Protein AF-A0A931F6E1-F1 (afdb_monomer_lite)

Secondary structure (DSSP, 8-state):
---GGG-TTSEEEEEEEEEEEEEEEETTEEEEEE-SEEEEEEEE-TTS-EEEEEEEEEPPTTSSS----EEEE--TTT--EEEEEETTEEEEEEEEEEEEEEPSSS-EEEEEEEEEEETTTTT-TT---SS--EEEEEEEEEEEEGGG-TT-------

Sequence (158 aa):
MASSYTDPGAWRIAMDATEATLSMSTPGGRLTQELPRVSGSFFLRPSGALAGFALRLLLPPHWDGPQVPSWEAADLDVDEQAWLRLGRHEVCRPVFVLCTRVPGEHSYTKIVLETSFSSWSLRLPGAAWHRPRPVTLRLFSEIRSVEDAPGSIHDRPR

Organism: NCBI:txid1187855

Radius of gyration: 18.6 Å; chains: 1; bounding box: 57×47×45 Å

pLDDT: mean 80.1, std 16.12, range [32.03, 97.12]

Foldseek 3Di:
DDDPVPPPQFKDWPQVFKWKWKWWQDPVGIDIDIFPDKDWDFDADSVQHTQKTWIWTAHDPVFPDRWIWIWIDGRCVVDQWIWIATDPFIDIWGKDWDWDWDDDPFIKIKIKIKTKDWCVRHVTGPPPDPDTIIMMMMMIIIMGTPVPDPDPPPDDDD

Structure (mmCIF, N/CA/C/O backbone):
data_AF-A0A931F6E1-F1
#
_entry.id   AF-A0A931F6E1-F1
#
loop_
_atom_site.group_PDB
_atom_site.id
_atom_site.type_symbol
_atom_site.label_atom_id
_atom_site.label_alt_id
_atom_site.label_comp_id
_atom_site.label_asym_id
_atom_site.label_entity_id
_atom_site.label_seq_id
_atom_site.pdbx_PDB_ins_code
_atom_site.Cartn_x
_atom_site.Cartn_y
_atom_site.Cartn_z
_atom_site.occupancy
_atom_site.B_iso_or_equiv
_atom_site.auth_seq_id
_atom_site.auth_comp_id
_atom_site.auth_asym_id
_atom_site.auth_atom_id
_atom_site.pdbx_PDB_model_num
ATOM 1 N N . MET A 1 1 ? -25.257 3.431 23.222 1.00 38.38 1 MET A N 1
ATOM 2 C CA . MET A 1 1 ? -24.084 4.183 22.729 1.00 38.38 1 MET A CA 1
ATOM 3 C C . MET A 1 1 ? -23.725 3.607 21.371 1.00 38.38 1 MET A C 1
ATOM 5 O O . MET A 1 1 ? -23.095 2.561 21.312 1.00 38.38 1 MET A O 1
ATOM 9 N N . ALA A 1 2 ? -24.280 4.179 20.302 1.00 32.03 2 ALA A N 1
ATOM 10 C CA . ALA A 1 2 ? -24.074 3.686 18.944 1.00 32.03 2 ALA A CA 1
ATOM 11 C C . ALA A 1 2 ? -22.717 4.179 18.429 1.00 32.03 2 ALA A C 1
ATOM 13 O O . ALA A 1 2 ? -22.369 5.344 18.591 1.00 32.03 2 ALA A O 1
ATOM 14 N N . SER A 1 3 ? -21.952 3.241 17.889 1.00 43.53 3 SER A N 1
ATOM 15 C CA . SER A 1 3 ? -20.571 3.377 17.445 1.00 43.53 3 SER A CA 1
ATOM 16 C C . SER A 1 3 ? -20.420 4.461 16.368 1.00 43.53 3 SER A C 1
ATOM 18 O O . SER A 1 3 ? -20.978 4.343 15.279 1.00 43.53 3 SER A O 1
ATOM 20 N N . SER A 1 4 ? -19.627 5.499 16.639 1.00 52.22 4 SER A N 1
ATOM 21 C CA . SER A 1 4 ? -19.230 6.534 15.667 1.00 52.22 4 SER A CA 1
ATOM 22 C C . SER A 1 4 ? -18.396 5.996 14.489 1.00 52.22 4 SER A C 1
ATOM 24 O O . SER A 1 4 ? -18.082 6.733 13.562 1.00 52.22 4 SER A O 1
ATOM 26 N N . TYR A 1 5 ? -18.071 4.698 14.476 1.00 49.22 5 TYR A N 1
ATOM 27 C CA . TYR A 1 5 ? -17.380 4.029 13.370 1.00 49.22 5 TYR A CA 1
ATOM 28 C C . TYR A 1 5 ? -18.300 3.656 12.194 1.00 49.22 5 TYR A C 1
ATOM 30 O O . TYR A 1 5 ? -17.810 3.196 11.167 1.00 49.22 5 TYR A O 1
ATOM 38 N N . THR A 1 6 ? -19.621 3.823 12.334 1.00 49.97 6 THR A N 1
ATOM 39 C CA . THR A 1 6 ? -20.599 3.464 11.287 1.00 49.97 6 THR A CA 1
ATOM 40 C C . THR A 1 6 ? -20.995 4.610 10.364 1.00 49.97 6 THR A C 1
ATOM 42 O O . THR A 1 6 ? -21.721 4.350 9.411 1.00 49.97 6 THR A O 1
ATOM 45 N N . ASP A 1 7 ? -20.546 5.843 10.616 1.00 55.97 7 ASP A N 1
ATOM 46 C CA . ASP A 1 7 ? -20.747 6.951 9.681 1.00 55.97 7 ASP A CA 1
ATOM 47 C C . ASP A 1 7 ? -19.570 7.014 8.688 1.00 55.97 7 ASP A C 1
ATOM 49 O O . ASP A 1 7 ? -18.469 7.426 9.068 1.00 55.97 7 ASP A O 1
ATOM 53 N N . PRO A 1 8 ? -19.762 6.633 7.408 1.00 56.28 8 PRO A N 1
ATOM 54 C CA . PRO A 1 8 ? -18.719 6.734 6.388 1.00 56.28 8 PRO A CA 1
ATOM 55 C C . PRO A 1 8 ? -18.305 8.188 6.116 1.00 56.28 8 PRO A C 1
ATOM 57 O O . PRO A 1 8 ? -17.245 8.419 5.538 1.00 56.28 8 PRO A O 1
ATOM 60 N N . GLY A 1 9 ? -19.133 9.164 6.509 1.00 56.28 9 GLY A N 1
ATOM 61 C CA . GLY A 1 9 ? -18.853 10.594 6.417 1.00 56.28 9 GLY A CA 1
ATOM 62 C C . GLY A 1 9 ? -17.978 11.137 7.547 1.00 56.28 9 GLY A C 1
ATOM 63 O O . GLY A 1 9 ? -17.468 12.246 7.410 1.00 56.28 9 GLY A O 1
ATOM 64 N N . ALA A 1 10 ? -17.757 10.376 8.624 1.00 61.19 10 ALA A N 1
ATOM 65 C CA . ALA A 1 10 ? -16.977 10.822 9.779 1.00 61.19 10 ALA A CA 1
ATOM 66 C C . ALA A 1 10 ? -15.458 10.705 9.582 1.00 61.19 10 ALA A C 1
ATOM 68 O O . ALA A 1 10 ? -14.699 11.244 10.382 1.00 61.19 10 ALA A O 1
ATOM 69 N N . TRP A 1 11 ? -14.995 10.038 8.521 1.00 65.00 11 TRP A N 1
ATOM 70 C CA . TRP A 1 11 ? -13.574 9.786 8.281 1.00 65.00 11 TRP A CA 1
ATOM 71 C C . TRP A 1 11 ? -13.195 10.120 6.847 1.00 65.00 11 TRP A C 1
ATOM 73 O O . TRP A 1 11 ? -13.866 9.716 5.897 1.00 65.00 11 TRP A O 1
ATOM 83 N N . ARG A 1 12 ? -12.091 10.847 6.671 1.00 72.81 12 ARG A N 1
ATOM 84 C CA . ARG A 1 12 ? -11.568 11.173 5.340 1.00 72.81 12 ARG A CA 1
ATOM 85 C C . ARG A 1 12 ? -10.099 10.813 5.253 1.00 72.81 12 ARG A C 1
ATOM 87 O O . ARG A 1 12 ? -9.324 11.068 6.172 1.00 72.81 12 ARG A O 1
ATOM 94 N N . ILE A 1 13 ? -9.733 10.235 4.113 1.00 77.19 13 ILE A N 1
ATOM 95 C CA . ILE A 1 13 ? -8.337 10.073 3.728 1.00 77.19 13 ILE A CA 1
ATOM 96 C C . ILE A 1 13 ? -7.784 11.476 3.478 1.00 77.19 13 ILE A C 1
ATOM 98 O O . ILE A 1 13 ? -8.292 12.205 2.620 1.00 77.19 13 ILE A O 1
ATOM 102 N N . ALA A 1 14 ? -6.768 11.857 4.243 1.00 79.00 14 ALA A N 1
ATOM 103 C CA . ALA A 1 14 ? -6.024 13.086 4.040 1.00 79.00 14 ALA A CA 1
ATOM 104 C C . ALA A 1 14 ? -5.156 12.903 2.789 1.00 79.00 14 ALA A C 1
ATOM 106 O O . ALA A 1 14 ? -4.061 12.340 2.831 1.00 79.00 14 ALA A O 1
ATOM 107 N N . MET A 1 15 ? -5.701 13.296 1.636 1.00 75.75 15 MET A N 1
ATOM 108 C CA . MET A 1 15 ? -5.023 13.151 0.344 1.00 75.75 15 MET A CA 1
ATOM 109 C C . MET A 1 15 ? -3.740 13.990 0.268 1.00 75.75 15 MET A C 1
ATOM 111 O O . MET A 1 15 ? -2.821 13.617 -0.449 1.00 75.75 15 MET A O 1
ATOM 115 N N . ASP A 1 16 ? -3.676 15.086 1.025 1.00 76.25 16 ASP A N 1
ATOM 116 C CA . ASP A 1 16 ? -2.494 15.925 1.256 1.00 76.25 16 ASP A CA 1
ATOM 117 C C . ASP A 1 16 ? -1.409 15.226 2.092 1.00 76.25 16 ASP A C 1
ATOM 119 O O . ASP A 1 16 ? -0.239 15.578 1.993 1.00 76.25 16 ASP A O 1
ATOM 123 N N . ALA A 1 17 ? -1.788 14.215 2.875 1.00 80.38 17 ALA A N 1
ATOM 124 C CA . ALA A 1 17 ? -0.897 13.371 3.668 1.00 80.38 17 ALA A CA 1
ATOM 125 C C . ALA A 1 17 ? -0.883 11.917 3.161 1.00 80.38 17 ALA A C 1
ATOM 127 O O . ALA A 1 17 ? -0.717 10.968 3.930 1.00 80.38 17 ALA A O 1
ATOM 128 N N . THR A 1 18 ? -1.099 11.728 1.857 1.00 85.44 18 THR A N 1
ATOM 129 C CA . THR A 1 18 ? 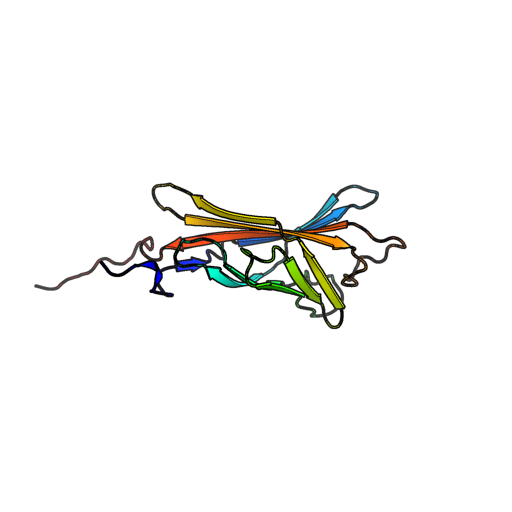-1.007 10.424 1.199 1.00 85.44 18 THR A CA 1
ATOM 130 C C . THR A 1 18 ? 0.107 10.447 0.163 1.00 85.44 18 THR A C 1
ATOM 132 O O . THR A 1 18 ? 0.058 11.209 -0.798 1.00 85.44 18 THR A O 1
ATOM 135 N N . GLU A 1 19 ? 1.091 9.571 0.336 1.00 91.06 19 G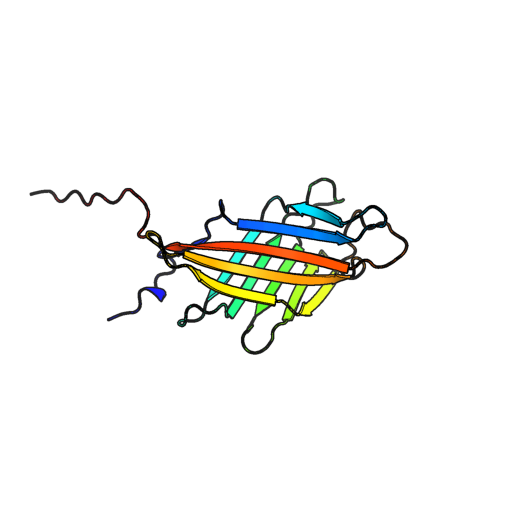LU A N 1
ATOM 136 C CA . GLU A 1 19 ? 2.265 9.466 -0.527 1.00 91.06 19 GLU A CA 1
ATOM 137 C C . GLU A 1 19 ? 2.452 8.007 -0.936 1.00 91.06 19 GLU A C 1
ATOM 139 O O . GLU A 1 19 ? 2.437 7.109 -0.092 1.00 91.06 19 GLU A O 1
ATOM 144 N N . ALA A 1 20 ? 2.650 7.753 -2.228 1.00 92.19 20 ALA A N 1
ATOM 145 C CA . ALA A 1 20 ? 3.070 6.442 -2.698 1.00 92.19 20 ALA A CA 1
ATOM 146 C C . ALA A 1 20 ? 4.386 6.543 -3.450 1.00 92.19 20 ALA A C 1
ATOM 148 O O . ALA A 1 20 ? 4.591 7.451 -4.250 1.00 92.19 20 ALA A O 1
ATOM 149 N N . THR A 1 21 ? 5.266 5.579 -3.213 1.00 92.69 21 THR A N 1
ATOM 150 C CA . THR A 1 21 ? 6.590 5.526 -3.819 1.00 92.69 21 THR A CA 1
ATOM 151 C C . THR A 1 21 ? 6.864 4.157 -4.411 1.00 92.69 21 THR A C 1
ATOM 153 O O . THR A 1 21 ? 6.457 3.119 -3.884 1.00 92.69 21 THR A O 1
ATOM 156 N N . LEU A 1 22 ? 7.603 4.158 -5.513 1.00 90.38 22 LEU A N 1
ATOM 157 C CA . LEU A 1 22 ? 8.156 2.976 -6.143 1.00 90.38 22 LEU A CA 1
ATOM 158 C C . LEU A 1 22 ? 9.678 3.077 -6.094 1.00 90.38 22 LEU A C 1
ATOM 160 O O . LEU A 1 22 ? 10.282 4.010 -6.619 1.00 90.38 22 LEU A O 1
ATOM 164 N N . SER A 1 23 ? 10.304 2.120 -5.421 1.00 90.56 23 SER A N 1
ATOM 165 C CA . SER A 1 23 ? 11.752 2.045 -5.253 1.00 90.56 23 SER A CA 1
ATOM 166 C C . SER A 1 23 ? 12.322 0.842 -5.989 1.00 90.56 23 SER A C 1
ATOM 168 O O . SER A 1 23 ? 11.780 -0.252 -5.885 1.00 90.56 23 SER A O 1
ATOM 170 N N . MET A 1 24 ? 13.448 1.007 -6.676 1.00 88.31 24 MET A N 1
ATOM 171 C CA . MET A 1 24 ? 14.156 -0.074 -7.361 1.00 88.31 24 MET A CA 1
ATOM 172 C C . MET A 1 24 ? 15.666 0.050 -7.151 1.00 88.31 24 MET A C 1
ATOM 174 O O . MET A 1 24 ? 16.247 1.130 -7.280 1.00 88.31 24 MET A O 1
ATOM 178 N N . SER A 1 25 ? 16.328 -1.072 -6.874 1.00 81.50 25 SER A N 1
ATOM 179 C CA . SER A 1 25 ? 17.792 -1.120 -6.789 1.00 81.50 25 SER A CA 1
ATOM 180 C C . SER A 1 25 ? 18.417 -1.135 -8.187 1.00 81.50 25 SER A C 1
ATOM 182 O O . SER A 1 25 ? 18.152 -2.033 -8.991 1.00 81.50 25 SER A O 1
ATOM 184 N N . THR A 1 26 ? 19.289 -0.170 -8.463 1.00 75.69 26 THR A N 1
ATOM 185 C CA . THR A 1 26 ? 20.044 -0.029 -9.717 1.00 75.69 26 THR A CA 1
ATOM 186 C C . THR A 1 26 ? 21.551 -0.182 -9.456 1.00 75.69 26 THR A C 1
ATOM 188 O O . THR A 1 26 ? 21.989 -0.038 -8.314 1.00 75.69 26 THR A O 1
ATOM 191 N N . PRO A 1 27 ? 22.382 -0.462 -10.481 1.00 73.81 27 PRO A N 1
ATOM 192 C CA . PRO A 1 27 ? 23.840 -0.505 -10.319 1.00 73.81 27 PRO A CA 1
ATOM 193 C C . PRO A 1 27 ? 24.455 0.782 -9.743 1.00 73.81 27 PRO A C 1
ATOM 195 O O . PRO A 1 27 ? 25.510 0.713 -9.128 1.00 73.81 27 PRO A O 1
ATOM 198 N N . GLY A 1 28 ? 23.800 1.936 -9.929 1.00 74.00 28 GLY A N 1
ATOM 199 C CA . GLY A 1 28 ? 24.251 3.240 -9.431 1.00 74.00 28 GLY A CA 1
ATOM 200 C C . GLY A 1 28 ? 23.630 3.674 -8.099 1.00 74.00 28 GLY A C 1
ATOM 201 O O . GLY A 1 28 ? 23.847 4.807 -7.687 1.00 74.00 28 GLY A O 1
ATOM 202 N N . GLY A 1 29 ? 22.844 2.816 -7.438 1.00 80.75 29 GLY A N 1
ATOM 203 C CA . GLY A 1 29 ? 22.158 3.139 -6.184 1.00 80.75 29 GLY A CA 1
ATOM 204 C C . GLY A 1 29 ? 20.665 2.818 -6.217 1.00 80.75 29 GLY A C 1
ATOM 205 O O . GLY A 1 29 ? 20.186 2.067 -7.069 1.00 80.75 29 GLY A O 1
ATOM 206 N N . ARG A 1 30 ? 19.902 3.376 -5.277 1.00 84.69 30 ARG A N 1
ATOM 207 C CA . ARG A 1 30 ? 18.449 3.182 -5.201 1.00 84.69 30 ARG A CA 1
ATOM 208 C C . ARG A 1 30 ? 17.742 4.289 -5.976 1.00 84.69 30 ARG A C 1
ATOM 210 O O . ARG A 1 30 ? 17.878 5.458 -5.633 1.00 84.69 30 ARG A O 1
ATOM 217 N N . LEU A 1 31 ? 16.979 3.909 -6.995 1.00 84.75 31 LEU A N 1
ATOM 218 C CA . LEU A 1 31 ? 16.043 4.809 -7.656 1.00 84.75 31 LEU A CA 1
ATOM 219 C C . LEU A 1 31 ? 14.736 4.787 -6.864 1.00 84.75 31 LEU A C 1
ATOM 221 O O . LEU A 1 31 ? 14.154 3.717 -6.701 1.00 84.75 31 LEU A O 1
ATOM 225 N N . THR A 1 32 ? 14.279 5.943 -6.397 1.00 87.94 32 THR A N 1
ATOM 226 C CA . THR A 1 32 ? 12.968 6.106 -5.760 1.00 87.94 32 THR A CA 1
ATOM 227 C C . THR A 1 32 ? 12.165 7.104 -6.577 1.00 87.94 32 THR A C 1
ATOM 229 O O . THR A 1 32 ? 12.680 8.161 -6.932 1.00 87.94 32 THR A O 1
ATOM 232 N N . GLN A 1 33 ? 10.925 6.755 -6.898 1.00 86.06 33 GLN A N 1
ATOM 233 C CA . GLN A 1 33 ? 10.000 7.608 -7.631 1.00 86.06 33 GLN A CA 1
ATOM 234 C C . GLN A 1 33 ? 8.705 7.751 -6.843 1.00 86.06 33 GLN A C 1
ATOM 236 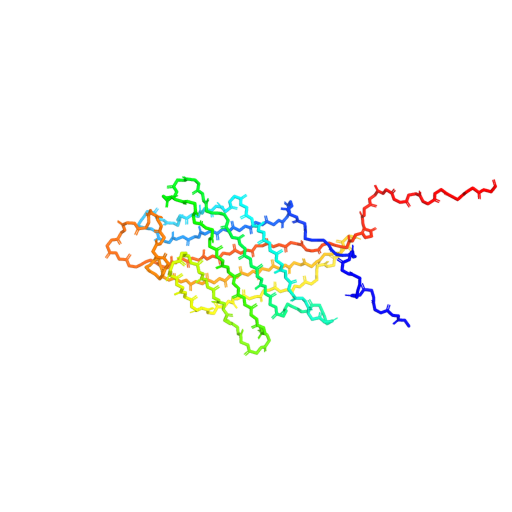O O . GLN A 1 33 ? 8.121 6.751 -6.431 1.00 86.06 33 GLN A O 1
ATOM 241 N N . GLU A 1 34 ? 8.252 8.984 -6.658 1.00 89.56 34 GLU A N 1
ATOM 242 C CA . GLU A 1 34 ? 6.917 9.270 -6.143 1.00 89.56 34 GLU A CA 1
ATOM 243 C C . GLU A 1 34 ? 5.870 9.026 -7.233 1.00 89.56 34 GLU A C 1
ATOM 245 O O . GLU A 1 34 ? 6.079 9.318 -8.416 1.00 89.56 34 GLU A O 1
ATOM 250 N N . LEU A 1 35 ? 4.735 8.463 -6.833 1.00 87.19 35 LEU A N 1
ATOM 251 C CA . LEU A 1 35 ? 3.603 8.215 -7.706 1.00 87.19 35 LEU A CA 1
ATOM 252 C C . LEU A 1 35 ? 2.678 9.437 -7.664 1.00 87.19 35 LEU A C 1
ATOM 254 O O . LEU A 1 35 ? 2.133 9.742 -6.603 1.00 87.19 35 LEU A O 1
ATOM 258 N N . PRO A 1 36 ? 2.460 10.131 -8.797 1.00 83.06 36 PRO A N 1
ATOM 259 C CA . PRO A 1 36 ? 1.797 11.437 -8.816 1.00 83.06 36 PRO A CA 1
ATOM 260 C C . PRO A 1 36 ? 0.365 11.449 -8.276 1.00 83.06 36 PRO A C 1
ATOM 262 O O . PRO A 1 36 ? -0.146 12.508 -7.915 1.00 83.06 36 PRO A O 1
ATOM 265 N N . ARG A 1 37 ? -0.323 10.301 -8.255 1.00 84.25 37 ARG A N 1
ATOM 266 C CA . ARG A 1 37 ? -1.661 10.203 -7.671 1.00 84.25 37 ARG A CA 1
ATOM 267 C C . ARG A 1 37 ? -1.973 8.791 -7.206 1.00 84.25 37 ARG A C 1
ATOM 269 O O . ARG A 1 37 ? -1.742 7.822 -7.927 1.00 84.25 37 ARG A O 1
ATOM 276 N N . VAL A 1 38 ? -2.615 8.712 -6.047 1.00 87.25 38 VAL A N 1
ATOM 277 C CA . VAL A 1 38 ? -3.278 7.511 -5.537 1.00 87.25 38 VAL A CA 1
ATOM 278 C C . VAL A 1 38 ? -4.772 7.796 -5.447 1.00 87.25 38 VAL A C 1
ATOM 280 O O . VAL A 1 38 ? -5.193 8.906 -5.125 1.00 87.25 38 VAL A O 1
ATOM 283 N N . SER A 1 39 ? -5.592 6.808 -5.773 1.00 87.94 39 SER A N 1
ATOM 284 C CA . SER A 1 39 ? -7.042 6.870 -5.576 1.00 87.94 39 SER A CA 1
ATOM 285 C C . SER A 1 39 ? -7.563 5.491 -5.215 1.00 87.94 39 SER A C 1
ATOM 287 O O . SER A 1 39 ? -6.959 4.496 -5.604 1.00 87.94 39 SER A O 1
ATOM 289 N N . GLY A 1 40 ? -8.669 5.415 -4.485 1.00 89.44 40 GLY A N 1
ATOM 290 C CA . GLY A 1 40 ? -9.237 4.136 -4.082 1.00 89.44 40 GLY A CA 1
ATOM 291 C C . GLY A 1 40 ? -9.810 4.182 -2.680 1.00 89.44 40 GLY A C 1
ATOM 292 O O . GLY A 1 40 ? -10.303 5.222 -2.238 1.00 89.44 40 GLY A O 1
ATOM 293 N N . SER A 1 41 ? -9.779 3.042 -1.999 1.00 89.69 41 SER A N 1
ATOM 294 C CA . SER A 1 41 ? -10.411 2.882 -0.693 1.00 89.69 41 SER A CA 1
ATOM 295 C C . SER A 1 41 ? -9.628 1.933 0.207 1.00 89.69 41 SER A C 1
ATOM 297 O O . SER A 1 41 ? -9.007 0.976 -0.260 1.00 89.69 41 SER A O 1
ATOM 299 N N . PHE A 1 42 ? -9.714 2.197 1.508 1.00 90.94 42 PHE A N 1
ATOM 300 C CA . PHE A 1 42 ? -9.310 1.285 2.571 1.00 90.94 42 PHE A CA 1
ATOM 301 C C . PHE A 1 42 ? -10.563 0.709 3.222 1.00 90.94 42 PHE A C 1
ATOM 303 O O . PHE A 1 42 ? -11.535 1.432 3.447 1.00 90.94 42 PHE A O 1
ATOM 310 N N . PHE A 1 43 ? -10.531 -0.577 3.544 1.00 89.19 43 PHE A N 1
ATOM 311 C CA . PHE A 1 43 ? -11.605 -1.253 4.256 1.00 89.19 43 PHE A CA 1
ATOM 312 C C . PHE A 1 43 ? -11.140 -1.487 5.689 1.00 89.19 43 PHE A C 1
ATOM 314 O O . PHE A 1 43 ? -10.160 -2.195 5.909 1.00 89.19 43 PHE A O 1
ATOM 321 N N . LEU A 1 44 ? -11.809 -0.872 6.663 1.00 87.06 44 LEU A N 1
ATOM 322 C CA . LEU A 1 44 ? -11.492 -1.025 8.084 1.00 87.06 44 LEU A CA 1
ATOM 323 C C . LEU A 1 44 ? -12.487 -1.980 8.749 1.00 87.06 44 LEU A C 1
ATOM 325 O O . LEU A 1 44 ? -13.683 -1.957 8.455 1.00 87.06 44 LEU A O 1
ATOM 329 N N . ARG A 1 45 ? -12.002 -2.810 9.674 1.00 85.31 45 ARG A N 1
ATOM 330 C CA . ARG A 1 45 ? -12.853 -3.569 10.599 1.00 85.31 45 ARG A CA 1
ATOM 331 C C . ARG A 1 45 ? -13.433 -2.616 11.662 1.00 85.31 45 ARG A C 1
ATOM 333 O O . ARG A 1 45 ? -12.839 -1.572 11.931 1.00 85.31 45 ARG A O 1
ATOM 340 N N . PRO A 1 46 ? -14.512 -3.004 12.370 1.00 80.69 46 PRO A N 1
ATOM 341 C CA . PRO A 1 46 ? -15.036 -2.230 13.503 1.00 80.69 46 PRO A CA 1
ATOM 342 C C . PRO A 1 46 ? -14.017 -1.966 14.624 1.00 80.69 46 PRO A C 1
ATOM 344 O O . PRO A 1 46 ? -14.167 -1.011 15.376 1.00 80.69 46 PRO A O 1
ATOM 347 N N . SER A 1 47 ? -12.976 -2.799 14.737 1.00 81.56 47 SER A N 1
ATOM 348 C CA . SER A 1 47 ? -11.859 -2.602 15.671 1.00 81.56 47 SER A CA 1
ATOM 349 C C . SER A 1 47 ? -10.900 -1.473 15.267 1.00 81.56 47 SER A C 1
ATOM 351 O O . SER A 1 47 ? -10.013 -1.132 16.045 1.00 81.56 47 SER A O 1
ATOM 353 N N . GLY A 1 48 ? -11.035 -0.918 14.058 1.00 79.62 48 GLY A N 1
ATOM 354 C CA . GLY A 1 48 ? -10.098 0.041 13.468 1.00 79.62 48 GLY A CA 1
ATOM 355 C C . GLY A 1 48 ? -8.901 -0.601 12.756 1.00 79.62 48 GLY A C 1
ATOM 356 O O . GLY A 1 48 ? -8.078 0.114 12.190 1.00 79.62 48 GLY A O 1
ATOM 357 N N . ALA A 1 49 ? -8.795 -1.935 12.752 1.00 85.88 49 ALA A N 1
ATOM 358 C CA . ALA A 1 49 ? -7.772 -2.650 11.990 1.00 85.88 49 ALA A CA 1
ATOM 359 C C . ALA A 1 49 ? -8.060 -2.605 10.479 1.00 85.88 49 ALA A C 1
ATOM 361 O O . ALA A 1 49 ? -9.222 -2.600 10.064 1.00 85.88 49 ALA A O 1
ATOM 362 N N . LEU A 1 50 ? -7.013 -2.620 9.652 1.00 91.25 50 LEU A N 1
ATOM 363 C CA . LEU A 1 50 ? -7.156 -2.682 8.199 1.00 91.25 50 LEU A CA 1
ATOM 364 C C . LEU A 1 50 ? -7.573 -4.095 7.764 1.00 91.25 50 LEU A C 1
ATOM 366 O O . LEU A 1 50 ? -6.835 -5.048 7.979 1.00 91.25 50 LEU A O 1
ATOM 370 N N . ALA A 1 51 ? -8.748 -4.217 7.145 1.00 92.94 51 ALA A N 1
ATOM 371 C CA . ALA A 1 51 ? -9.267 -5.464 6.580 1.00 92.94 51 ALA A CA 1
ATOM 372 C C . ALA A 1 51 ? -8.785 -5.700 5.142 1.00 92.94 51 ALA A C 1
ATOM 374 O O . ALA A 1 51 ? -8.656 -6.835 4.702 1.00 92.94 51 ALA A O 1
ATOM 375 N N . GLY A 1 52 ? -8.561 -4.625 4.388 1.00 94.81 52 GLY A N 1
ATOM 376 C CA . GLY A 1 52 ? -8.185 -4.700 2.983 1.00 94.81 52 GLY A CA 1
ATOM 377 C C . GLY A 1 52 ? -8.068 -3.322 2.350 1.00 94.81 52 GLY A C 1
ATOM 378 O O . GLY A 1 52 ? -8.311 -2.295 2.991 1.00 94.81 52 GLY A O 1
ATOM 379 N N . PHE A 1 53 ? -7.728 -3.295 1.069 1.00 94.94 53 PHE A N 1
ATOM 380 C CA . PHE A 1 53 ? -7.659 -2.069 0.283 1.00 94.94 53 PHE A CA 1
ATOM 381 C C . PHE A 1 53 ? -7.864 -2.355 -1.203 1.00 94.94 53 PHE A C 1
ATOM 383 O O . PHE A 1 53 ? -7.592 -3.453 -1.685 1.00 94.94 53 PHE A O 1
ATOM 390 N N . ALA A 1 54 ? -8.316 -1.340 -1.932 1.00 94.94 54 ALA A N 1
ATOM 391 C CA . ALA A 1 54 ? -8.389 -1.351 -3.386 1.00 94.94 54 ALA A CA 1
ATOM 392 C C . ALA A 1 54 ? -7.917 0.004 -3.908 1.00 94.94 54 ALA A C 1
ATOM 394 O O . ALA A 1 54 ? -8.614 1.012 -3.769 1.00 94.94 54 ALA A O 1
ATOM 395 N N . LEU A 1 55 ? -6.710 0.033 -4.471 1.00 94.00 55 LEU A N 1
ATOM 396 C CA . LEU A 1 55 ? -6.014 1.255 -4.850 1.00 94.00 55 LEU A CA 1
ATOM 397 C C . LEU A 1 55 ? -5.665 1.253 -6.334 1.00 94.00 55 LEU A C 1
ATOM 399 O O . LEU A 1 55 ? -5.325 0.230 -6.920 1.00 94.00 55 LEU A O 1
ATOM 403 N N . ARG A 1 56 ? -5.715 2.440 -6.929 1.00 91.75 56 ARG A N 1
ATOM 404 C CA . ARG A 1 56 ? -5.251 2.756 -8.276 1.00 91.75 56 ARG A CA 1
ATOM 405 C C . ARG A 1 56 ? -4.113 3.755 -8.176 1.00 91.75 56 ARG A C 1
ATOM 407 O O . ARG A 1 56 ? -4.250 4.797 -7.528 1.00 91.75 56 ARG A O 1
ATOM 414 N N . LEU A 1 57 ? -3.018 3.430 -8.843 1.00 89.62 57 LEU A N 1
ATOM 415 C CA . LEU A 1 57 ? -1.764 4.163 -8.808 1.00 89.62 57 LEU A CA 1
ATOM 416 C C . LEU A 1 57 ? -1.541 4.808 -10.170 1.00 89.62 57 LEU A C 1
ATOM 418 O O . LEU A 1 57 ? -1.555 4.119 -11.187 1.00 89.62 57 LEU A O 1
ATOM 422 N N . LEU A 1 58 ? -1.343 6.120 -10.214 1.00 85.56 58 LEU A N 1
ATOM 423 C CA . LEU A 1 58 ? -0.934 6.783 -11.445 1.00 85.56 58 LEU A CA 1
ATOM 424 C C . LEU A 1 58 ? 0.584 6.681 -11.576 1.00 85.56 58 LEU A C 1
ATOM 426 O O . LEU A 1 58 ? 1.311 7.127 -10.691 1.00 85.56 58 LEU A O 1
ATOM 430 N N . LEU A 1 59 ? 1.054 6.100 -12.678 1.00 80.19 59 LEU A N 1
ATOM 431 C CA . LEU A 1 59 ? 2.477 6.066 -12.993 1.00 80.19 59 LEU A CA 1
ATOM 432 C C . LEU A 1 59 ? 2.951 7.425 -13.533 1.00 80.19 59 LEU A C 1
ATOM 434 O O . LEU A 1 59 ? 2.162 8.154 -14.143 1.00 80.19 59 LEU A O 1
ATOM 438 N N . PRO A 1 60 ? 4.230 7.784 -13.334 1.00 73.88 60 PRO A N 1
ATOM 439 C CA . PRO A 1 60 ? 4.806 8.982 -13.925 1.00 73.88 60 PRO A CA 1
ATOM 440 C C . PRO A 1 60 ? 4.691 9.005 -15.463 1.00 73.88 60 PRO A C 1
ATOM 442 O O . PRO A 1 60 ? 4.836 7.967 -16.106 1.00 73.88 60 PRO A O 1
ATOM 445 N N . PRO A 1 61 ? 4.529 10.187 -16.085 1.00 66.88 61 PRO A N 1
ATOM 446 C CA . PRO A 1 61 ? 4.263 10.326 -17.524 1.00 66.88 61 PRO A CA 1
ATOM 447 C C . PRO A 1 61 ? 5.412 9.883 -18.445 1.00 66.88 61 PRO A C 1
ATOM 449 O O . PRO A 1 61 ? 5.219 9.779 -19.650 1.00 66.88 61 PRO A O 1
ATOM 452 N N . HIS A 1 62 ? 6.606 9.632 -17.902 1.00 69.69 62 HIS A N 1
ATOM 453 C CA . HIS A 1 62 ? 7.759 9.136 -18.659 1.00 69.69 62 HIS A CA 1
ATOM 454 C C . HIS A 1 62 ? 7.762 7.604 -18.825 1.00 69.69 62 HIS A C 1
ATOM 456 O O . HIS A 1 62 ? 8.714 7.053 -19.373 1.00 69.69 62 HIS A O 1
ATOM 462 N N . TRP A 1 63 ? 6.743 6.90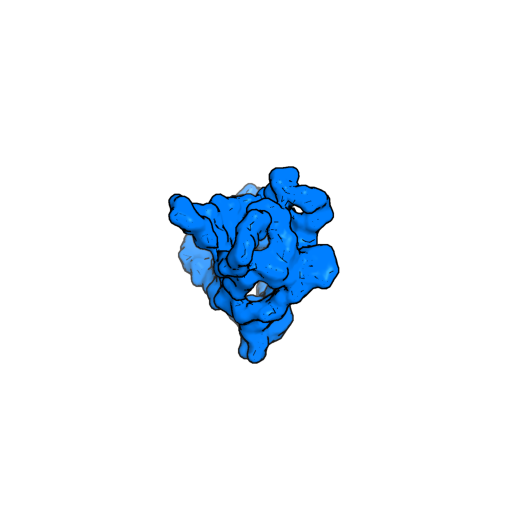4 -18.315 1.00 69.31 63 TRP A N 1
ATOM 463 C CA . TRP A 1 63 ? 6.542 5.470 -18.525 1.00 69.31 63 TRP A CA 1
ATOM 464 C C . TRP A 1 63 ? 5.551 5.302 -19.679 1.00 69.31 63 TRP A C 1
ATOM 466 O O . TRP A 1 63 ? 4.457 5.858 -19.634 1.00 69.31 63 TRP A O 1
ATOM 476 N N . ASP A 1 64 ? 5.946 4.583 -20.732 1.00 59.38 64 ASP A N 1
ATOM 477 C CA . ASP A 1 64 ? 5.163 4.482 -21.968 1.00 59.38 64 ASP A CA 1
ATOM 478 C C . ASP A 1 64 ? 3.732 3.961 -21.724 1.00 59.38 64 ASP A C 1
ATOM 480 O O . ASP A 1 64 ? 3.510 2.790 -21.404 1.00 59.38 64 ASP A O 1
ATOM 484 N N . GLY A 1 65 ? 2.752 4.838 -21.958 1.00 57.53 65 GLY A N 1
ATOM 485 C CA . GLY A 1 65 ? 1.325 4.526 -22.021 1.00 57.53 65 GLY A CA 1
ATOM 486 C C . GLY A 1 65 ? 0.529 4.798 -20.732 1.00 57.53 65 GLY A C 1
ATOM 487 O O . GLY A 1 65 ? 1.061 4.734 -19.626 1.00 57.53 65 GLY A O 1
ATOM 488 N N . PRO A 1 66 ? -0.787 5.071 -20.848 1.00 59.03 66 PRO A N 1
ATOM 489 C CA . PRO A 1 66 ? -1.670 5.344 -19.715 1.00 59.03 66 PRO A CA 1
ATOM 490 C C . PRO A 1 66 ? -2.049 4.038 -19.007 1.00 59.03 66 PRO A C 1
ATOM 492 O O . PRO A 1 66 ? -3.189 3.577 -19.080 1.00 59.03 66 PRO A O 1
ATOM 495 N N . GLN A 1 67 ? -1.089 3.391 -18.355 1.00 74.81 67 GLN A N 1
ATOM 496 C CA . GLN A 1 67 ? -1.379 2.231 -17.523 1.00 74.81 67 GLN A CA 1
ATOM 497 C C . GLN A 1 67 ? -1.502 2.675 -16.066 1.00 74.81 67 GLN A C 1
ATOM 499 O O . GLN A 1 67 ? -0.616 3.324 -15.517 1.00 74.81 67 GLN A O 1
ATOM 504 N N . VAL A 1 68 ? -2.634 2.343 -15.450 1.00 83.31 68 VAL A N 1
ATOM 505 C CA . VAL A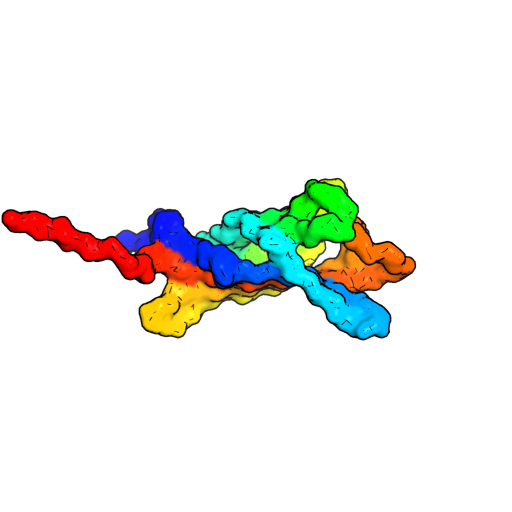 1 68 ? -2.938 2.659 -14.052 1.00 83.31 68 VAL A CA 1
ATOM 506 C C . VAL A 1 68 ? -2.858 1.353 -13.270 1.00 83.31 68 VAL A C 1
ATOM 508 O O . VAL A 1 68 ? -3.822 0.582 -13.317 1.00 83.31 68 VAL A O 1
ATOM 511 N N . PRO A 1 69 ? -1.721 1.045 -12.619 1.00 88.62 69 PRO A N 1
ATOM 512 C CA . PRO A 1 69 ? -1.622 -0.144 -11.800 1.00 88.62 69 PRO A CA 1
ATOM 513 C C . PRO A 1 69 ? -2.709 -0.169 -10.727 1.00 88.62 69 PRO A C 1
ATOM 515 O O . PRO A 1 69 ? -2.979 0.856 -10.092 1.00 88.62 69 PRO A O 1
ATOM 518 N N . SER A 1 70 ? -3.315 -1.337 -10.519 1.00 93.12 70 SER A N 1
ATOM 519 C CA . SER A 1 70 ? -4.153 -1.580 -9.348 1.00 93.12 70 SER A CA 1
ATOM 520 C C . SER A 1 70 ? -3.388 -2.382 -8.306 1.00 93.12 70 SER A C 1
ATOM 522 O O . SER A 1 70 ? -2.544 -3.218 -8.637 1.00 93.12 70 SER A O 1
ATOM 524 N N . TRP A 1 71 ? -3.645 -2.072 -7.042 1.00 95.88 71 TRP A N 1
ATOM 525 C CA . TRP A 1 71 ? -3.075 -2.757 -5.897 1.00 95.88 71 TRP A CA 1
ATOM 526 C C . TRP A 1 71 ? -4.191 -3.049 -4.907 1.00 95.88 71 TRP A C 1
ATOM 528 O O . TRP A 1 71 ? -4.844 -2.129 -4.409 1.00 95.88 71 TRP A O 1
ATOM 538 N N . GLU A 1 72 ? -4.444 -4.330 -4.673 1.00 96.88 72 GLU A N 1
ATOM 539 C CA . GLU A 1 72 ? -5.630 -4.801 -3.968 1.00 96.88 72 GLU A CA 1
ATOM 540 C C . GLU A 1 72 ? -5.274 -5.912 -2.987 1.00 96.88 72 GLU A C 1
ATOM 542 O O . GLU A 1 72 ? -4.507 -6.813 -3.318 1.00 96.88 72 GLU A O 1
ATOM 547 N N . ALA A 1 73 ? -5.878 -5.879 -1.807 1.00 96.31 73 ALA A N 1
ATOM 548 C CA . ALA A 1 73 ? -5.853 -6.976 -0.851 1.00 96.31 73 ALA A CA 1
ATOM 549 C C . ALA A 1 73 ? -7.205 -7.070 -0.145 1.00 96.31 73 ALA A C 1
ATOM 551 O O . ALA A 1 73 ? -7.858 -6.050 0.103 1.00 96.31 73 ALA A O 1
ATOM 552 N N . ALA A 1 74 ? -7.601 -8.290 0.193 1.00 91.94 74 ALA A N 1
ATOM 553 C CA . ALA A 1 74 ? -8.799 -8.587 0.962 1.00 91.94 74 ALA A CA 1
ATOM 554 C C . ALA A 1 74 ? -8.424 -9.515 2.117 1.00 91.94 74 ALA A C 1
ATOM 556 O O . ALA A 1 74 ? -7.497 -10.304 1.981 1.00 91.94 74 ALA A O 1
ATOM 557 N N . ASP A 1 75 ? -9.149 -9.398 3.228 1.00 88.88 75 ASP A N 1
ATOM 558 C CA . ASP A 1 75 ? -8.999 -10.245 4.415 1.00 88.88 75 ASP A CA 1
ATOM 559 C C . ASP A 1 75 ? -7.550 -10.349 4.924 1.00 88.88 75 ASP A C 1
ATOM 561 O O . ASP A 1 75 ? -7.041 -11.433 5.198 1.00 88.88 75 ASP A O 1
ATOM 565 N N . LEU A 1 76 ? -6.893 -9.193 5.084 1.00 89.56 76 LEU A N 1
ATOM 566 C CA . LEU A 1 76 ? -5.492 -9.064 5.520 1.00 89.56 76 LEU A CA 1
ATOM 567 C C . LEU A 1 76 ? -5.182 -9.686 6.891 1.00 89.56 76 LEU A C 1
ATOM 569 O O . LEU A 1 76 ? -4.021 -9.896 7.222 1.00 89.56 76 LEU A O 1
ATOM 573 N N . ASP A 1 77 ? -6.203 -9.954 7.701 1.00 80.69 77 ASP A N 1
ATOM 574 C CA . ASP A 1 77 ? -6.101 -10.660 8.978 1.00 80.69 77 ASP A CA 1
ATOM 575 C C . ASP A 1 77 ? -5.945 -12.181 8.825 1.00 80.69 77 ASP A C 1
ATOM 577 O O . ASP A 1 77 ? -5.536 -12.863 9.766 1.00 80.69 77 ASP A O 1
ATOM 581 N N . VAL A 1 78 ? -6.273 -12.704 7.646 1.00 83.19 78 VAL A N 1
ATOM 582 C CA . VAL A 1 78 ? -6.201 -14.126 7.296 1.00 83.19 78 VAL A CA 1
ATOM 583 C C . VAL A 1 78 ? -5.131 -14.363 6.235 1.00 83.19 78 VAL A C 1
ATOM 585 O O . VAL A 1 78 ? -4.406 -15.356 6.306 1.00 83.19 78 VAL A O 1
ATOM 588 N N . ASP A 1 79 ? -5.033 -13.454 5.265 1.00 86.31 79 ASP A N 1
ATOM 589 C CA . ASP A 1 79 ? -4.144 -13.552 4.118 1.00 86.31 79 ASP A CA 1
ATOM 590 C C . ASP A 1 79 ? -3.393 -12.232 3.905 1.00 86.31 79 ASP A C 1
ATOM 592 O O . ASP A 1 79 ? -3.913 -11.261 3.359 1.00 86.31 79 ASP A O 1
ATOM 596 N N . GLU A 1 80 ? -2.127 -12.191 4.318 1.00 91.56 80 GLU A N 1
ATOM 597 C CA . GLU A 1 80 ? -1.253 -11.021 4.163 1.00 91.56 80 GLU A CA 1
ATOM 598 C C . GLU A 1 80 ? -0.742 -10.868 2.719 1.00 91.56 80 GLU A C 1
ATOM 600 O O . GLU A 1 80 ? 0.416 -10.517 2.486 1.00 91.56 80 GLU A O 1
ATOM 605 N N . GLN A 1 81 ? -1.575 -11.165 1.724 1.00 95.94 81 GLN A N 1
ATOM 606 C CA . GLN A 1 81 ? -1.232 -11.104 0.310 1.00 95.94 81 GLN A CA 1
ATOM 607 C C . GLN A 1 81 ? -1.973 -9.968 -0.386 1.00 95.94 81 GLN A C 1
ATOM 609 O O . GLN A 1 81 ? -3.144 -9.687 -0.139 1.00 95.94 81 GLN A O 1
ATOM 614 N N . ALA A 1 82 ? -1.279 -9.334 -1.322 1.00 96.56 82 ALA A N 1
ATOM 615 C CA . ALA A 1 82 ? -1.840 -8.322 -2.188 1.00 96.56 82 ALA A CA 1
ATOM 616 C C . ALA A 1 82 ? -1.565 -8.645 -3.654 1.00 96.56 82 ALA A C 1
ATOM 618 O O . ALA A 1 82 ? -0.472 -9.071 -4.043 1.00 96.56 82 ALA A O 1
ATOM 619 N N . TRP A 1 83 ? -2.562 -8.373 -4.481 1.00 96.62 83 TRP A N 1
ATOM 620 C CA . TRP A 1 83 ? -2.493 -8.454 -5.925 1.00 96.62 83 TRP A CA 1
ATOM 621 C C . TRP A 1 83 ? -2.100 -7.099 -6.491 1.00 96.62 83 TRP A C 1
ATOM 623 O O . TRP A 1 83 ? -2.798 -6.104 -6.293 1.00 96.62 83 TRP A O 1
ATOM 633 N N . LEU A 1 84 ? -0.992 -7.063 -7.225 1.00 95.19 84 LEU A N 1
ATOM 634 C CA . LEU A 1 84 ? -0.643 -5.933 -8.077 1.00 95.19 84 LEU A CA 1
ATOM 635 C C . LEU A 1 84 ? -0.960 -6.289 -9.520 1.00 95.19 84 LEU A C 1
ATOM 637 O O . LEU A 1 84 ? -0.558 -7.357 -9.986 1.00 95.19 84 LEU A O 1
ATOM 641 N N . ARG A 1 85 ? -1.632 -5.390 -10.236 1.00 93.50 85 ARG A N 1
ATOM 642 C CA . ARG A 1 85 ? -2.012 -5.587 -11.637 1.00 93.50 85 ARG A CA 1
ATOM 643 C C . ARG A 1 85 ? -1.586 -4.404 -12.481 1.00 93.50 85 ARG A C 1
ATOM 645 O O . ARG A 1 85 ? -1.790 -3.259 -12.093 1.00 93.50 85 ARG A O 1
ATOM 652 N N . LEU A 1 86 ? -1.024 -4.682 -13.652 1.00 88.25 86 LEU A N 1
ATOM 653 C CA . LEU A 1 86 ? -0.648 -3.694 -14.654 1.00 88.25 86 LEU A CA 1
ATOM 654 C C . LEU A 1 86 ? -0.974 -4.232 -16.054 1.00 88.25 86 LEU A C 1
ATOM 656 O O . LEU A 1 86 ? -0.307 -5.129 -16.573 1.00 88.25 86 LEU A O 1
ATOM 660 N N . GLY A 1 87 ? -2.037 -3.709 -16.668 1.00 86.00 87 GLY A N 1
ATOM 661 C CA . GLY A 1 87 ? -2.526 -4.210 -17.953 1.00 86.00 87 GLY A CA 1
ATOM 662 C C . GLY A 1 87 ? -2.932 -5.686 -17.867 1.00 86.00 87 GLY A C 1
ATOM 663 O O . GLY A 1 87 ? -3.894 -6.024 -17.187 1.00 86.00 87 GLY A O 1
ATOM 664 N N . ARG A 1 88 ? -2.204 -6.564 -18.571 1.00 86.12 88 ARG A N 1
ATOM 665 C CA . ARG A 1 88 ? -2.419 -8.030 -18.565 1.00 86.12 88 ARG A CA 1
ATOM 666 C C . ARG A 1 88 ? -1.507 -8.778 -17.590 1.00 86.12 88 ARG A C 1
ATOM 668 O O . ARG A 1 88 ? -1.524 -10.005 -17.563 1.00 86.12 88 ARG A O 1
ATOM 675 N N . HIS A 1 89 ? -0.660 -8.057 -16.864 1.00 89.56 89 HIS A N 1
ATOM 676 C CA . HIS A 1 89 ? 0.291 -8.636 -15.930 1.00 89.56 89 HIS A CA 1
ATOM 677 C C . HIS A 1 89 ? -0.238 -8.502 -14.513 1.00 89.56 89 HIS A C 1
ATOM 679 O O . HIS A 1 89 ? -0.711 -7.436 -14.126 1.00 89.56 89 HIS A O 1
ATOM 685 N N . GLU A 1 90 ? -0.121 -9.570 -13.735 1.00 93.88 90 GLU A N 1
ATOM 686 C CA . GLU A 1 90 ? -0.454 -9.552 -12.320 1.00 93.88 90 GLU A CA 1
ATOM 687 C C . GLU A 1 90 ? 0.550 -10.354 -11.501 1.00 93.88 90 GLU A C 1
ATOM 689 O O . GLU A 1 90 ? 1.215 -11.266 -12.002 1.00 93.88 90 GLU A O 1
ATOM 694 N N . VAL A 1 91 ? 0.679 -9.985 -10.232 1.00 94.81 91 VAL A N 1
ATOM 695 C CA . VAL A 1 91 ? 1.496 -10.709 -9.266 1.00 94.81 91 VAL A CA 1
ATOM 696 C C . VAL A 1 91 ? 0.856 -10.631 -7.888 1.00 94.81 91 VAL A C 1
ATOM 698 O O . VAL A 1 91 ? 0.425 -9.565 -7.458 1.00 94.81 91 VAL A O 1
ATOM 701 N N . CYS A 1 92 ? 0.827 -11.768 -7.201 1.00 96.25 92 CYS A N 1
ATOM 702 C CA . CYS A 1 92 ? 0.426 -11.871 -5.806 1.00 96.25 92 CYS A CA 1
ATOM 703 C C . CYS A 1 92 ? 1.682 -11.876 -4.925 1.00 96.25 92 CYS A C 1
ATOM 705 O O . CYS A 1 92 ? 2.623 -12.641 -5.193 1.00 96.25 92 CYS A O 1
ATOM 707 N N . ARG A 1 93 ? 1.747 -10.975 -3.940 1.00 96.44 93 ARG A N 1
ATOM 708 C CA . ARG A 1 93 ? 2.892 -10.846 -3.031 1.00 96.44 93 ARG A CA 1
ATOM 709 C C . ARG A 1 93 ? 2.470 -10.539 -1.605 1.00 96.44 93 ARG A C 1
ATOM 711 O O . ARG A 1 93 ? 1.487 -9.825 -1.424 1.00 96.44 93 ARG A O 1
ATOM 718 N N . PRO A 1 94 ? 3.285 -10.960 -0.618 1.00 96.69 94 PRO A N 1
ATOM 719 C CA . PRO A 1 94 ? 3.108 -10.517 0.748 1.00 96.69 94 PRO A CA 1
ATOM 720 C C . PRO A 1 94 ? 3.063 -8.991 0.831 1.00 96.69 94 PRO A C 1
ATOM 722 O O . PRO A 1 94 ? 3.847 -8.304 0.159 1.00 96.69 94 PRO A O 1
ATOM 725 N N . VAL A 1 95 ? 2.167 -8.468 1.656 1.00 96.38 95 VAL A N 1
ATOM 726 C CA . VAL A 1 95 ? 2.075 -7.047 1.974 1.00 96.38 95 VAL A CA 1
ATOM 727 C C . VAL A 1 95 ? 2.325 -6.851 3.460 1.00 96.38 95 VAL A C 1
ATOM 729 O O . VAL A 1 95 ? 1.640 -7.403 4.311 1.00 96.38 95 VAL A O 1
ATOM 732 N N . PHE A 1 96 ? 3.323 -6.037 3.776 1.00 95.50 96 PHE A N 1
ATOM 733 C CA . PHE A 1 96 ? 3.502 -5.528 5.121 1.00 95.50 96 PHE A CA 1
ATOM 734 C C . PHE A 1 96 ? 2.486 -4.415 5.368 1.00 95.50 96 PHE A C 1
ATOM 736 O O . PHE A 1 96 ? 2.361 -3.486 4.563 1.00 95.50 96 PHE A O 1
ATOM 743 N N . VAL A 1 97 ? 1.787 -4.502 6.497 1.00 94.38 97 VAL A N 1
ATOM 744 C CA . VAL A 1 97 ? 0.726 -3.572 6.878 1.00 94.38 97 VAL A CA 1
ATOM 745 C C . VAL A 1 97 ? 1.013 -3.017 8.265 1.00 94.38 97 VAL A C 1
ATOM 747 O O . VAL A 1 97 ? 1.138 -3.756 9.238 1.00 94.38 97 VAL A O 1
ATOM 750 N N . LEU A 1 98 ? 1.048 -1.692 8.372 1.00 92.75 98 LEU A N 1
ATOM 751 C CA . LEU A 1 98 ? 0.953 -0.984 9.642 1.00 92.75 98 LEU A CA 1
ATOM 752 C C . LEU A 1 98 ? -0.313 -0.138 9.614 1.00 92.75 98 LEU A C 1
ATOM 754 O O . LEU A 1 98 ? -0.416 0.782 8.810 1.00 92.75 98 LEU A O 1
ATOM 758 N N . CYS A 1 99 ? -1.249 -0.419 10.512 1.00 91.81 99 CYS A N 1
ATOM 759 C CA . CYS A 1 99 ? -2.436 0.399 10.725 1.00 91.81 99 CYS A CA 1
ATOM 760 C C . CYS A 1 99 ? -2.517 0.729 12.211 1.00 91.81 99 CYS A C 1
ATOM 762 O O . CYS A 1 99 ? -2.756 -0.157 13.030 1.00 91.81 99 CYS A O 1
ATOM 764 N N . THR A 1 100 ? -2.252 1.981 12.571 1.00 89.94 100 THR A N 1
ATOM 765 C CA . THR A 1 100 ? -2.180 2.384 13.979 1.00 89.94 100 THR A CA 1
ATOM 766 C C . THR A 1 100 ? -2.781 3.759 14.206 1.00 89.94 100 THR A C 1
ATOM 768 O O . THR A 1 100 ? -2.668 4.651 13.363 1.00 89.94 100 THR A O 1
ATOM 771 N N . ARG A 1 101 ? -3.409 3.939 15.368 1.00 88.81 101 ARG A N 1
ATOM 772 C CA . ARG A 1 101 ? -3.903 5.241 15.807 1.00 88.81 101 ARG A CA 1
ATOM 773 C C . ARG A 1 101 ? -2.756 6.027 16.424 1.00 88.81 101 ARG A C 1
ATOM 775 O O . ARG A 1 101 ? -2.126 5.571 17.376 1.00 88.81 101 ARG A O 1
ATOM 782 N N . VAL A 1 102 ? -2.519 7.223 15.907 1.00 87.06 102 VAL A N 1
ATOM 783 C CA . VAL A 1 102 ? -1.560 8.170 16.467 1.00 87.06 102 VAL A CA 1
ATOM 784 C C . VAL A 1 102 ? -2.309 9.082 17.446 1.00 87.06 102 VAL A C 1
ATOM 786 O O . VAL A 1 102 ? -3.254 9.765 17.035 1.00 87.06 102 VAL A O 1
ATOM 789 N N . PRO A 1 103 ? -1.958 9.068 18.745 1.00 85.88 103 PRO A N 1
ATOM 790 C CA . PRO A 1 103 ? -2.564 9.964 19.722 1.00 85.88 103 PRO A CA 1
ATOM 791 C C . PRO A 1 103 ? -2.055 11.399 19.530 1.00 85.88 103 PRO A C 1
ATOM 793 O O . PRO A 1 103 ? -0.920 11.613 19.108 1.00 85.88 103 PRO A O 1
ATOM 796 N N . GLY A 1 104 ? -2.884 12.383 19.871 1.00 79.62 104 GLY A N 1
ATOM 797 C CA . GLY A 1 104 ? -2.559 13.805 19.765 1.00 79.62 104 GLY A CA 1
ATOM 798 C C . GLY A 1 104 ? -3.803 14.675 19.923 1.00 79.62 104 GLY A C 1
ATOM 799 O O . GLY A 1 104 ? -4.898 14.144 20.104 1.00 79.62 104 GLY A O 1
ATOM 800 N N . GLU A 1 105 ? -3.619 15.995 19.837 1.00 76.88 105 GLU A N 1
ATOM 801 C CA . GLU A 1 105 ? -4.711 16.984 19.839 1.00 76.88 105 GLU A CA 1
ATOM 802 C C . GLU A 1 105 ? -5.726 16.698 18.721 1.00 76.88 105 GLU A C 1
ATOM 804 O O . GLU A 1 105 ? -6.925 16.681 18.972 1.00 76.88 105 GLU A O 1
ATOM 809 N N . HIS A 1 106 ? -5.227 16.317 17.540 1.00 77.25 106 HIS A N 1
ATOM 810 C CA . HIS A 1 106 ? -6.014 15.772 16.435 1.00 77.25 106 HIS A CA 1
ATOM 811 C C . HIS A 1 106 ? -5.572 14.332 16.167 1.00 77.25 106 HIS A C 1
ATOM 813 O O . HIS A 1 106 ? -4.575 14.078 15.484 1.00 77.25 106 HIS A O 1
ATOM 819 N N . SER A 1 107 ? -6.266 13.365 16.770 1.00 82.81 107 SER A N 1
ATOM 820 C CA . SER A 1 107 ? -5.919 11.953 16.593 1.00 82.81 107 SER A CA 1
ATOM 821 C C . SER A 1 107 ? -6.204 11.498 15.160 1.00 82.81 107 SER A C 1
ATOM 823 O O . SER A 1 107 ? -7.293 11.740 14.642 1.00 82.81 107 SER A O 1
ATOM 825 N N . TYR A 1 108 ? -5.271 10.772 14.547 1.00 86.31 108 TYR A N 1
ATOM 826 C CA . TYR A 1 108 ? -5.440 10.231 13.196 1.00 86.31 108 TYR A CA 1
ATOM 827 C C . TYR A 1 108 ? -5.004 8.769 13.122 1.00 86.31 108 TYR A C 1
ATOM 829 O O . TYR A 1 108 ? -4.267 8.270 13.976 1.00 86.31 108 TYR A O 1
ATOM 837 N N . THR A 1 109 ? -5.468 8.065 12.096 1.00 88.44 109 THR A N 1
ATOM 838 C CA . THR A 1 109 ? -5.016 6.704 11.795 1.00 88.44 109 THR A CA 1
ATOM 839 C C . THR A 1 109 ? -3.949 6.763 10.719 1.00 88.44 109 THR A C 1
ATOM 841 O O . THR A 1 109 ? -4.186 7.289 9.634 1.00 88.44 109 THR A O 1
ATOM 844 N N . LYS A 1 110 ? -2.775 6.214 11.019 1.00 91.94 110 LYS A N 1
ATOM 845 C CA . LYS A 1 110 ? -1.667 6.058 10.081 1.00 91.94 110 LYS A CA 1
ATOM 846 C C . LYS A 1 110 ? -1.732 4.679 9.445 1.00 91.94 110 LYS A C 1
ATOM 848 O O . LYS A 1 110 ? -1.713 3.675 10.160 1.00 91.94 110 LYS A O 1
ATOM 853 N N . ILE A 1 111 ? -1.738 4.650 8.118 1.00 93.88 111 ILE A N 1
ATOM 854 C CA . ILE A 1 111 ? -1.656 3.434 7.314 1.00 93.88 111 ILE A CA 1
ATOM 855 C C . ILE A 1 111 ? -0.336 3.444 6.545 1.00 93.88 111 ILE A C 1
ATOM 857 O O . ILE A 1 111 ? -0.014 4.404 5.845 1.00 93.88 111 ILE A O 1
ATOM 861 N N . VAL A 1 112 ? 0.431 2.363 6.668 1.00 95.38 112 VAL A N 1
ATOM 862 C CA . VAL A 1 112 ? 1.583 2.071 5.814 1.00 95.38 112 VAL A CA 1
ATOM 863 C C . VAL A 1 112 ? 1.369 0.714 5.176 1.00 95.38 112 VAL A C 1
ATOM 865 O O . VAL A 1 112 ? 1.146 -0.268 5.881 1.00 95.38 112 VAL A O 1
ATOM 868 N N . LEU A 1 113 ? 1.464 0.671 3.853 1.00 96.56 113 LEU A N 1
ATOM 869 C CA . LEU A 1 113 ? 1.465 -0.562 3.080 1.00 96.56 113 LEU A CA 1
ATOM 870 C C . LEU A 1 113 ? 2.801 -0.680 2.363 1.00 96.56 113 LEU A C 1
ATOM 872 O O . LEU A 1 113 ? 3.274 0.298 1.781 1.00 96.56 113 LEU A O 1
ATOM 876 N N . GLU A 1 114 ? 3.393 -1.867 2.356 1.00 97.12 114 GLU A N 1
ATOM 877 C CA . GLU A 1 114 ? 4.620 -2.125 1.610 1.00 97.12 114 GLU A CA 1
ATOM 878 C C . GLU A 1 114 ? 4.596 -3.521 0.994 1.00 97.12 114 GLU A C 1
ATOM 880 O O . GLU A 1 114 ? 4.271 -4.501 1.654 1.00 97.12 114 GLU A O 1
ATOM 885 N N . THR A 1 115 ? 4.959 -3.632 -0.279 1.00 96.06 115 THR A N 1
ATOM 886 C CA . THR A 1 115 ? 5.144 -4.930 -0.932 1.00 96.06 115 THR A CA 1
ATOM 887 C C . THR A 1 115 ? 6.358 -4.896 -1.845 1.00 96.06 115 THR A C 1
ATOM 889 O O . THR A 1 115 ? 6.710 -3.854 -2.405 1.00 96.06 115 THR A O 1
ATOM 892 N N . SER A 1 116 ? 7.012 -6.045 -1.991 1.00 94.44 116 SER A N 1
ATOM 893 C CA . SER A 1 116 ? 8.179 -6.197 -2.854 1.00 94.44 116 SER A CA 1
ATOM 894 C C . SER A 1 116 ? 7.934 -7.251 -3.929 1.00 94.44 116 SER A C 1
ATOM 896 O O . SER A 1 116 ? 7.461 -8.354 -3.656 1.00 94.44 116 SER A O 1
ATOM 898 N N . PHE A 1 117 ? 8.281 -6.922 -5.169 1.00 92.75 117 PHE A N 1
ATOM 899 C CA . PHE A 1 117 ? 8.100 -7.788 -6.332 1.00 92.75 117 PHE A CA 1
ATOM 900 C C . PHE A 1 117 ? 9.262 -7.649 -7.320 1.00 92.75 117 PHE A C 1
ATOM 902 O O . PHE A 1 117 ? 10.131 -6.794 -7.183 1.00 92.75 117 PHE A O 1
ATOM 909 N N . SER A 1 118 ? 9.315 -8.528 -8.320 1.00 89.38 118 SER A N 1
ATOM 910 C CA . SER A 1 118 ? 10.312 -8.439 -9.388 1.00 89.38 118 SER A CA 1
ATOM 911 C C . SER A 1 118 ? 9.858 -7.452 -10.460 1.00 89.38 118 SER A C 1
ATOM 913 O O . SER A 1 118 ? 8.716 -7.528 -10.910 1.00 89.38 118 SER A O 1
ATOM 915 N N . SER A 1 119 ? 10.757 -6.606 -10.962 1.00 85.25 119 SER A N 1
ATOM 916 C CA . SER A 1 119 ? 10.482 -5.707 -12.094 1.00 85.25 119 SER A CA 1
ATOM 917 C C . SER A 1 119 ? 9.919 -6.429 -13.331 1.00 85.25 119 SER A C 1
ATOM 919 O O . SER A 1 119 ? 9.150 -5.846 -14.095 1.00 85.25 119 SER A O 1
ATOM 921 N N . TRP A 1 120 ? 10.245 -7.714 -13.512 1.00 86.56 120 TRP A N 1
ATOM 922 C CA . TRP A 1 120 ? 9.729 -8.543 -14.605 1.00 86.56 120 TRP A CA 1
ATOM 923 C C . TRP A 1 120 ? 8.280 -8.994 -14.410 1.00 86.56 120 TRP A C 1
ATOM 925 O O . TRP A 1 120 ? 7.603 -9.267 -15.399 1.00 86.56 120 TRP A O 1
ATOM 935 N N . SER A 1 121 ? 7.791 -9.051 -13.168 1.00 87.62 121 SER A N 1
ATOM 936 C CA . SER A 1 121 ? 6.441 -9.529 -12.853 1.00 87.62 121 SER A CA 1
ATOM 937 C C . SER A 1 121 ? 5.352 -8.642 -13.455 1.00 87.62 121 SER A C 1
ATOM 939 O O . SER A 1 121 ? 4.380 -9.164 -13.985 1.00 87.62 121 SER A O 1
ATOM 941 N N . LEU A 1 122 ? 5.538 -7.318 -13.430 1.00 84.88 122 LEU A N 1
ATOM 942 C CA . LEU A 1 122 ? 4.588 -6.356 -14.002 1.00 84.88 122 LEU A CA 1
ATOM 943 C C . LEU A 1 122 ? 5.060 -5.748 -15.327 1.00 84.88 122 LEU A C 1
ATOM 945 O O . LEU A 1 122 ? 4.351 -4.928 -15.893 1.00 84.88 122 LEU A O 1
ATOM 949 N N . ARG A 1 123 ? 6.243 -6.136 -15.827 1.00 80.44 123 ARG A N 1
ATOM 950 C CA . ARG A 1 123 ? 6.896 -5.525 -17.000 1.00 80.44 123 ARG A CA 1
ATOM 951 C C . ARG A 1 123 ? 6.883 -3.993 -16.943 1.00 80.44 123 ARG A C 1
ATOM 953 O O . ARG A 1 123 ? 6.435 -3.338 -17.880 1.00 80.44 123 ARG A O 1
ATOM 960 N N . LEU A 1 124 ? 7.360 -3.436 -15.828 1.00 75.12 124 LEU A N 1
ATOM 961 C CA . LEU A 1 124 ? 7.346 -1.987 -15.626 1.00 75.12 124 LEU A CA 1
ATOM 962 C C . LEU A 1 124 ? 8.093 -1.277 -16.778 1.00 75.12 124 LEU A C 1
ATOM 964 O O . LEU A 1 124 ? 9.248 -1.635 -17.051 1.00 75.12 124 LEU A O 1
ATOM 968 N N . PRO A 1 125 ? 7.468 -0.297 -17.461 1.00 65.62 125 PRO A N 1
ATOM 969 C CA . PRO A 1 125 ? 8.134 0.500 -18.487 1.00 65.62 125 PRO A CA 1
ATOM 970 C C . PRO A 1 125 ? 9.394 1.169 -17.925 1.00 65.62 125 PRO A C 1
ATOM 972 O O . PRO A 1 125 ? 9.442 1.548 -16.759 1.00 65.62 125 PRO A O 1
ATOM 975 N N . GLY A 1 126 ? 10.454 1.271 -18.727 1.00 63.25 126 GLY A N 1
ATOM 976 C CA . GLY A 1 126 ? 11.739 1.818 -18.272 1.00 63.25 126 GLY A CA 1
ATOM 977 C C . GLY A 1 126 ? 12.610 0.848 -17.460 1.00 63.25 126 GLY A C 1
ATOM 978 O O . GLY A 1 126 ? 13.801 1.104 -17.295 1.00 63.25 126 GLY A O 1
ATOM 979 N N . ALA A 1 127 ? 12.104 -0.322 -17.050 1.00 61.97 127 ALA A N 1
ATOM 980 C CA . ALA A 1 127 ? 12.915 -1.403 -16.474 1.00 61.97 127 ALA A CA 1
ATOM 981 C C . ALA A 1 127 ? 13.595 -2.267 -17.560 1.00 61.97 127 ALA A C 1
ATOM 983 O O . ALA A 1 127 ? 13.664 -3.493 -17.440 1.00 61.97 127 ALA A O 1
ATOM 984 N N . ALA A 1 128 ? 14.104 -1.631 -18.622 1.00 55.69 128 ALA A N 1
ATOM 985 C CA . ALA A 1 128 ? 14.755 -2.244 -19.786 1.00 55.69 128 ALA A CA 1
ATOM 986 C C . ALA A 1 128 ? 16.157 -2.819 -19.475 1.00 55.69 128 ALA A C 1
ATOM 988 O O . ALA A 1 128 ? 17.114 -2.621 -20.218 1.00 55.69 128 ALA A O 1
ATOM 989 N N . TRP A 1 129 ? 16.300 -3.527 -18.353 1.00 61.44 129 TRP A N 1
ATOM 990 C CA . TRP A 1 129 ? 17.547 -4.157 -17.929 1.00 61.44 129 TRP A CA 1
ATOM 991 C C . TRP A 1 129 ? 17.469 -5.678 -18.081 1.00 61.44 129 TRP A C 1
ATOM 993 O O . TRP A 1 129 ? 16.468 -6.308 -17.744 1.00 61.44 129 TRP A O 1
ATOM 1003 N N . HIS A 1 130 ? 18.578 -6.287 -18.511 1.00 67.62 130 HIS A N 1
ATOM 1004 C CA . HIS A 1 130 ? 18.711 -7.729 -18.775 1.00 67.62 130 HIS A CA 1
ATOM 1005 C C . HIS A 1 130 ? 18.507 -8.652 -17.554 1.00 67.62 130 HIS A C 1
ATOM 1007 O O . HIS A 1 130 ? 18.663 -9.865 -17.680 1.00 67.62 130 HIS A O 1
ATOM 1013 N N . ARG A 1 131 ? 18.215 -8.120 -16.358 1.00 79.50 131 ARG A N 1
ATOM 1014 C CA . ARG A 1 131 ? 18.050 -8.902 -15.123 1.00 79.50 131 ARG A CA 1
ATOM 1015 C C . ARG A 1 131 ? 16.876 -8.390 -14.286 1.00 79.50 131 ARG A C 1
ATOM 1017 O O . ARG A 1 131 ? 16.678 -7.174 -14.228 1.00 79.50 131 ARG A O 1
ATOM 1024 N N . PRO A 1 132 ? 16.156 -9.284 -13.587 1.00 84.06 132 PRO A N 1
ATOM 1025 C CA . PRO A 1 132 ? 15.086 -8.888 -12.687 1.00 84.06 132 PRO A CA 1
ATOM 1026 C C . PRO A 1 132 ? 15.664 -8.084 -11.521 1.00 84.06 132 PRO A C 1
ATOM 1028 O O . PRO A 1 132 ? 16.707 -8.439 -10.962 1.00 84.06 132 PRO A O 1
ATOM 1031 N N . ARG A 1 133 ? 14.982 -7.004 -11.138 1.00 84.75 133 ARG A N 1
ATOM 1032 C CA . ARG A 1 133 ? 15.333 -6.198 -9.964 1.00 84.75 133 ARG A CA 1
ATOM 1033 C C . ARG A 1 133 ? 14.219 -6.269 -8.927 1.00 84.75 133 ARG A C 1
ATOM 1035 O O . ARG A 1 133 ? 13.053 -6.276 -9.321 1.00 84.75 133 ARG A O 1
ATOM 1042 N N . PRO A 1 134 ? 14.551 -6.311 -7.629 1.00 89.56 134 PRO A N 1
ATOM 1043 C CA . PRO A 1 134 ? 13.573 -6.058 -6.586 1.00 89.56 134 PRO A CA 1
ATOM 1044 C C . PRO A 1 134 ? 13.021 -4.638 -6.735 1.00 89.56 134 PRO A C 1
ATOM 1046 O O . PRO A 1 134 ? 13.785 -3.675 -6.851 1.00 89.56 134 PRO A O 1
ATOM 1049 N N . VAL A 1 135 ? 11.699 -4.543 -6.749 1.00 90.44 135 VAL A N 1
ATOM 1050 C CA . VAL A 1 135 ? 10.922 -3.310 -6.728 1.00 90.44 135 VAL A CA 1
ATOM 1051 C C . VAL A 1 135 ? 10.113 -3.314 -5.443 1.00 90.44 135 VAL A C 1
ATOM 1053 O O . VAL A 1 135 ? 9.436 -4.298 -5.158 1.00 90.44 135 VAL A O 1
ATOM 1056 N N . THR A 1 136 ? 10.172 -2.224 -4.691 1.00 94.00 136 THR A N 1
ATOM 1057 C CA . THR A 1 136 ? 9.362 -2.007 -3.493 1.00 94.00 136 THR A CA 1
ATOM 1058 C C . THR A 1 136 ? 8.334 -0.932 -3.797 1.00 94.00 136 THR A C 1
ATOM 1060 O O . THR A 1 136 ? 8.702 0.198 -4.123 1.00 94.00 136 THR A O 1
ATOM 1063 N N . LEU A 1 137 ? 7.057 -1.286 -3.692 1.00 95.00 137 LEU A N 1
ATOM 1064 C CA . LEU A 1 137 ? 5.955 -0.334 -3.685 1.00 95.00 137 LEU A CA 1
ATOM 1065 C C . LEU A 1 137 ? 5.586 -0.050 -2.234 1.00 95.00 137 LEU A C 1
ATOM 1067 O O . LEU A 1 137 ? 5.317 -0.982 -1.474 1.00 95.00 137 LEU A O 1
ATOM 1071 N N . ARG A 1 138 ? 5.551 1.229 -1.871 1.00 96.31 138 ARG A N 1
ATOM 1072 C CA . ARG A 1 138 ? 5.168 1.681 -0.538 1.00 96.31 138 ARG A CA 1
ATOM 1073 C C . ARG A 1 138 ? 4.101 2.757 -0.633 1.00 96.31 138 ARG A C 1
ATOM 1075 O O . ARG A 1 138 ? 4.197 3.647 -1.469 1.00 96.31 138 ARG A O 1
ATOM 1082 N N . LEU A 1 139 ? 3.119 2.689 0.253 1.00 96.06 139 LEU A N 1
ATOM 1083 C CA . LEU A 1 139 ? 2.112 3.719 0.460 1.00 96.06 139 LEU A CA 1
ATOM 1084 C C . LEU A 1 139 ? 2.137 4.151 1.918 1.00 96.06 139 LEU A C 1
ATOM 1086 O O . LEU A 1 139 ? 2.179 3.318 2.823 1.00 96.06 139 LEU A O 1
ATOM 1090 N N . PHE A 1 140 ? 2.059 5.453 2.124 1.00 94.25 140 PHE A N 1
ATOM 1091 C CA . PHE A 1 140 ? 1.721 6.087 3.380 1.00 94.25 140 PHE A CA 1
ATOM 1092 C C . PHE A 1 140 ? 0.407 6.845 3.195 1.00 94.25 140 PHE A C 1
ATOM 1094 O O . PHE A 1 140 ? 0.209 7.503 2.175 1.00 94.25 140 PHE A O 1
ATOM 1101 N N . SER A 1 141 ? -0.498 6.736 4.161 1.00 92.25 141 SER A N 1
ATOM 1102 C CA . SER A 1 141 ? -1.747 7.490 4.166 1.00 92.25 141 SER A CA 1
ATOM 1103 C C . SER A 1 141 ? -2.198 7.783 5.592 1.00 92.25 141 SER A C 1
ATOM 1105 O O . SER A 1 141 ? -1.989 6.977 6.504 1.00 92.25 141 SER A O 1
ATOM 1107 N N . GLU A 1 142 ? -2.840 8.932 5.774 1.00 90.69 142 GLU A N 1
ATOM 1108 C CA . GLU A 1 142 ? -3.490 9.320 7.021 1.00 90.69 142 GLU A CA 1
ATOM 1109 C C . GLU A 1 142 ? -5.008 9.360 6.841 1.00 90.69 142 GLU A C 1
ATOM 1111 O O . GLU A 1 142 ? -5.523 9.892 5.856 1.00 90.69 142 GLU A O 1
ATOM 1116 N N . ILE A 1 143 ? -5.738 8.840 7.825 1.00 85.44 143 ILE A N 1
ATOM 1117 C CA . ILE A 1 143 ? -7.190 8.990 7.927 1.00 85.44 143 ILE A CA 1
ATOM 1118 C C . ILE A 1 143 ? -7.488 9.866 9.141 1.00 85.44 143 ILE A C 1
ATOM 1120 O O . ILE A 1 143 ? -7.120 9.519 10.268 1.00 85.44 143 ILE A O 1
ATOM 1124 N N . ARG A 1 144 ? -8.164 10.992 8.907 1.00 83.06 144 ARG A N 1
ATOM 1125 C CA . ARG A 1 144 ? -8.550 11.969 9.937 1.00 83.06 144 ARG A CA 1
ATOM 1126 C C . ARG A 1 144 ? -10.061 11.932 10.164 1.00 83.06 144 ARG A C 1
ATOM 1128 O O . ARG A 1 144 ? -10.814 11.609 9.239 1.00 83.06 144 ARG A O 1
ATOM 1135 N N . SER A 1 145 ? -10.490 12.257 11.383 1.00 71.75 145 SER A N 1
ATOM 1136 C CA . SER A 1 145 ? -11.909 12.475 11.679 1.00 71.75 145 SER A CA 1
ATOM 1137 C C . SER A 1 145 ? -12.376 13.792 11.052 1.00 71.75 145 SER A C 1
ATOM 1139 O O . SER A 1 145 ? -11.613 14.754 10.971 1.00 71.75 145 SER A O 1
ATOM 1141 N N . VAL A 1 146 ? -13.627 13.851 10.601 1.00 67.25 146 VAL A N 1
ATOM 1142 C CA . VAL A 1 146 ? -14.238 15.067 10.032 1.00 67.25 146 VAL A CA 1
ATOM 1143 C C . VAL A 1 146 ? -14.636 16.076 11.115 1.00 67.25 146 VAL A C 1
ATOM 1145 O O . VAL A 1 146 ? -14.806 17.257 10.816 1.00 67.25 146 VAL A O 1
ATOM 1148 N N . GLU A 1 147 ? -14.695 15.653 12.379 1.00 59.38 147 GLU A N 1
ATOM 1149 C CA . GLU A 1 147 ? -14.984 16.532 13.524 1.00 59.38 147 GLU A CA 1
ATOM 1150 C C . GLU A 1 147 ? -13.894 17.600 13.772 1.00 59.38 147 GLU A C 1
ATOM 1152 O O . GLU A 1 147 ? -14.156 18.576 14.469 1.00 59.38 147 GLU A O 1
ATOM 1157 N N . ASP A 1 148 ? -12.719 17.483 13.139 1.00 49.25 148 ASP A N 1
ATOM 1158 C CA . ASP A 1 148 ? -11.604 18.440 13.234 1.00 49.25 148 ASP A CA 1
ATOM 1159 C C . ASP A 1 148 ? -11.634 19.563 12.169 1.00 49.25 148 ASP A C 1
ATOM 1161 O O . ASP A 1 148 ? -10.664 20.307 12.015 1.00 49.25 148 ASP A O 1
ATOM 1165 N N . ALA A 1 149 ? -12.720 19.725 11.402 1.00 44.12 149 ALA A N 1
ATOM 1166 C CA . ALA A 1 149 ? -12.842 20.854 10.476 1.00 44.12 149 ALA A CA 1
ATOM 1167 C C . ALA A 1 149 ? -13.151 22.164 11.244 1.00 44.12 149 ALA A C 1
ATOM 1169 O O . ALA A 1 149 ? -14.233 22.280 11.832 1.00 44.12 149 ALA A O 1
ATOM 1170 N N . PRO A 1 150 ? -12.279 23.197 11.223 1.00 41.34 150 PRO A N 1
ATOM 1171 C CA . PRO A 1 150 ? -12.579 24.476 11.856 1.00 41.34 150 PRO A CA 1
ATOM 1172 C C . PRO A 1 150 ? -13.637 25.203 11.017 1.00 41.34 150 PRO A C 1
ATOM 1174 O O . PRO A 1 150 ? -13.324 25.851 10.021 1.00 41.34 150 PRO A O 1
ATOM 1177 N N . GLY A 1 151 ? -14.912 25.059 11.382 1.00 46.47 151 GLY A N 1
ATOM 1178 C CA . GLY A 1 151 ? -15.983 25.727 10.638 1.00 46.47 151 GLY A CA 1
ATOM 1179 C C . GLY A 1 151 ? -17.430 25.439 11.025 1.00 46.47 151 GLY A C 1
ATOM 1180 O O . GLY A 1 151 ? -18.315 26.021 10.410 1.00 46.47 151 GLY A O 1
ATOM 1181 N N . SER A 1 152 ? -17.722 24.605 12.025 1.00 41.81 152 SER A N 1
ATOM 1182 C CA . SER A 1 152 ? -19.104 24.429 12.499 1.00 41.81 152 SER A CA 1
ATOM 1183 C C . SER A 1 152 ? -19.375 25.284 13.740 1.00 41.81 152 SER A C 1
ATOM 1185 O O . SER A 1 152 ? -19.644 24.765 14.825 1.00 41.81 152 SER A O 1
ATOM 1187 N N . ILE A 1 153 ? -19.333 26.614 13.587 1.00 44.12 153 ILE A N 1
ATOM 1188 C CA . ILE A 1 153 ? -20.071 27.486 14.508 1.00 44.12 153 ILE A CA 1
ATOM 1189 C C . ILE A 1 153 ? -21.546 27.247 14.206 1.00 44.12 153 ILE A C 1
ATOM 1191 O O . ILE A 1 153 ? -22.092 27.700 13.203 1.00 44.12 153 ILE A O 1
ATOM 1195 N N . HIS A 1 154 ? -22.166 26.459 15.074 1.00 41.38 154 HIS A N 1
ATOM 1196 C CA . HIS A 1 154 ? -23.596 26.240 15.103 1.00 41.38 154 HIS A CA 1
ATOM 1197 C C . HIS A 1 154 ? -24.242 27.538 15.607 1.00 41.38 154 HIS A C 1
ATOM 1199 O O . HIS A 1 154 ? -24.448 27.719 16.806 1.00 41.38 154 HIS A O 1
ATOM 1205 N N . ASP A 1 155 ? -24.501 28.471 14.693 1.00 43.88 155 ASP A N 1
ATOM 1206 C CA . ASP A 1 155 ? -25.292 29.659 14.991 1.00 43.88 155 ASP A CA 1
ATOM 1207 C C . ASP A 1 155 ? -26.738 29.201 15.245 1.00 43.88 155 ASP A C 1
ATOM 1209 O O . ASP A 1 155 ? -27.422 28.696 14.350 1.00 43.88 155 ASP A O 1
ATOM 1213 N N . ARG A 1 156 ? -27.173 29.251 16.508 1.00 41.41 156 ARG A N 1
ATOM 1214 C CA . ARG A 1 156 ? -28.570 29.022 16.891 1.00 41.41 156 ARG A CA 1
ATOM 1215 C C . ARG A 1 156 ? -29.229 30.386 17.073 1.00 41.41 156 ARG A C 1
ATOM 1217 O O . ARG A 1 156 ? -28.808 31.110 17.976 1.00 41.41 156 ARG A O 1
ATOM 1224 N N . PRO A 1 157 ? -30.297 30.712 16.329 1.00 49.94 157 PRO A N 1
ATOM 1225 C CA . PRO A 1 157 ? -31.073 31.901 16.628 1.00 49.94 157 PRO A CA 1
ATOM 1226 C C . PRO A 1 157 ? -31.889 31.679 17.911 1.00 49.94 157 PRO A C 1
ATOM 1228 O O . PRO A 1 157 ? -32.443 30.596 18.135 1.00 49.94 157 PRO A O 1
ATOM 1231 N N . ARG A 1 158 ? -31.951 32.714 18.750 1.00 49.09 158 ARG A N 1
ATOM 1232 C CA . ARG A 1 158 ? -33.053 32.940 19.690 1.00 49.09 158 ARG A CA 1
ATOM 1233 C C . ARG A 1 158 ? -33.956 34.019 19.124 1.00 49.09 158 ARG A C 1
ATOM 1235 O O . ARG A 1 158 ? -33.401 34.961 18.520 1.00 49.09 158 ARG A O 1
#

=== Feature glossary ===
The record interleaves many kinds of information about one protein. Here is each kind framed as the question it answers.

Q: What are the backbone torsion angles?
A: φ (phi) and ψ (psi) are the two rotatable backbone dihedrals per residue: φ is the C(i-1)–N–Cα–C torsion, ψ is the N–Cα–C–N(i+1) torsion, both in degrees on (−180°, 180°]. α-helical residues cluster near (−60°, −45°); β-strand residues near (−120°, +130°). A Ramachandran plot is simply a scatter of (φ, ψ) for every residue.

Q: What is the amino-acid chain?
A: This is the polypeptide sequence — one letter per residue, N-terminus first. Length ranges from a few dozen residues for small domains to over a thousand for large multi-domain proteins.

Q: How mobile is each atom in the crystal?
A: For experimental (PDB) structures, the B-factor (temperature factor) quantifies the positional spread of each atom in the crystal — a combination of thermal vibration and static disorder — in units of Å². High B-factors mark flexible loops or poorly resolved regions; low B-factors mark the rigid, well-ordered core.

Q: Are the domains correctly placed relative to each other?
A: Predicted Aligned Error (PAE) is an AlphaFold confidence matrix: entry (i, j) is the expected error in the position of residue j, in ångströms, when the prediction is superimposed on the true structure at residue i. Low PAE within a block of residues means that block is internally rigid and well-predicted; high PAE between two blocks means their relative placement is uncertain even if each block individually is confident.

Q: How confident is the AlphaFold model at each residue?
A: pLDDT is the predicted lDDT-Cα score: AlphaFold's confidence that the local environment of each residue (all inter-atomic distances within 15 Å) is correctly placed. It is a per-residue number between 0 and 100, with higher meaning more reliable.

Q: What family and function is it annotated with?
A: Functional annotations link the protein to curated databases. InterPro entries identify conserved domains and families by matching the sequence against member-database signatures (Pfam, PROSITE, CDD, …). Gene Ontology (GO) terms describe molecular function, biological process, and cellular component in a controlled vocabulary. CATH places the structure in a hierarchical fold classification (Class/Architecture/Topology/Homologous-superfamily). The organism is the source species.

Q: How big and how compact is the whole molecule?
A: Three whole-structure scalars: the radius of gyration (RMS distance of Cα from centroid, in Å), the count of Cα–Cα contacts (pairs closer than 8 Å and separated by more than four residues in sequence — i.e. tertiary, not local, contacts), and the bounding-box dimensions. Together they distinguish compact globular folds from extended fibres or disordered chains.

Q: What known structures does this most resemble?
A: The Foldseek neighbor list gives the closest experimentally determined structures in the PDB, ranked by structural alignment. TM-score near 1 means near-identical fold; near 0.3 means only rough topology match. This is how one finds what a novel AlphaFold prediction most resembles in the solved-structure universe.

Q: Which residues are buried vs exposed?
A: SASA measures how much of the protein is reachable by solvent. It is computed by rolling a water-sized probe over the atomic surface and summing the exposed area (Å²). Per-residue SASA distinguishes core (buried, low SASA) from surface (exposed, high SASA) residues; total SASA is a whole-molecule size measure.

Q: Which residues are in helices, strands, or loops?
A: Eight-state secondary structure (DSSP): H is the canonical α-helix, G the tighter 3₁₀-helix, I the wider π-helix; E/B are β-structure, T and S are turns and bends, and '-' is everything else. DSSP derives these from the pattern of main-chain N–H···O=C hydrogen bonds, not from the sequence.

Q: Where is each backbone atom in 3D?
A: Structure coordinates are given as an mmCIF _atom_site loop: one row per atom with element, residue name, chain id, sequence number, and x/y/z position in Å. Only the four main-chain atoms per residue are included here; side chains are omitted to keep the record compact.

Q: What if only a Cα trace is available?
A: Three-state secondary structure (P-SEA) collapses the eight DSSP classes into helix (a), strand (b), and coil (c). P-SEA assigns these from Cα geometry alone — distances and angles — without requiring backbone oxygens, so it works on any Cα trace.

Q: What do the rendered images show?
A: The six renders are orthographic views along the three Cartesian axes in both directions. Representation (cartoon, sticks, or surface) and color scheme (sequence-rainbow or by-chain) vary across proteins so the training set covers all the common visua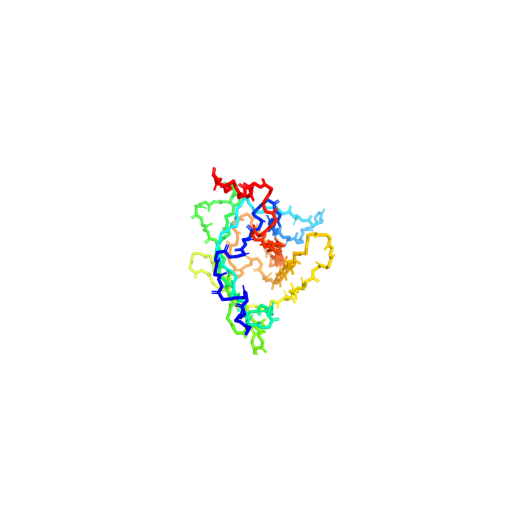lization conventions.

Q: What does the local fold look like, residue by residue?
A: Foldseek's 3Di representation compresses backbone geometry into a per-residue letter drawn from a learned twenty-state alphabet. It captures the tertiary interaction pattern around each residue — which residues are packed against it in space, regardless of where they are in sequence.

Q: What do the diagnostic plots show?
A: The contact map is a binary N×N matrix image: pixel (i, j) is dark where Cα_i and Cα_j are within 8 Å and |i−j|>4. Because the |i−j|>4 filter removes local helical contacts, off-diagonal stripes parallel to the main diagonal indicate parallel β-sheets; stripes perpendicular to it indicate antiparallel β-sheets. The Ramachandran plot scatters every residue's (φ, ψ) pair against the sterically allowed regions. The PAE heatmap renders the predicted-aligned-error matrix.